Protein AF-A0A938NVE5-F1 (afdb_monomer_lite)

pLDDT: mean 80.58, std 10.72, range [42.34, 92.69]

Radius of gyration: 18.21 Å; chains: 1; bounding box: 46×26×44 Å

Structure (mmCIF, N/CA/C/O backbone):
data_AF-A0A938NVE5-F1
#
_entry.id   AF-A0A938NVE5-F1
#
loop_
_atom_site.group_PDB
_atom_site.id
_atom_site.type_symbol
_atom_site.label_atom_id
_atom_site.label_alt_id
_atom_site.label_comp_id
_atom_site.label_asym_id
_atom_site.label_entity_id
_atom_site.label_seq_id
_atom_site.pdbx_PDB_ins_code
_atom_site.Cartn_x
_atom_site.Cartn_y
_atom_site.Cartn_z
_atom_site.occupancy
_atom_site.B_iso_or_equiv
_atom_site.auth_seq_id
_atom_site.auth_comp_id
_atom_site.auth_asym_id
_atom_site.auth_atom_id
_atom_site.pdbx_PDB_model_num
ATOM 1 N N . MET A 1 1 ? 27.952 7.475 -18.742 1.00 57.47 1 MET A N 1
ATOM 2 C CA . MET A 1 1 ? 27.434 6.628 -17.637 1.00 57.47 1 MET A CA 1
ATOM 3 C C . MET A 1 1 ? 25.930 6.316 -17.725 1.00 57.47 1 MET A C 1
ATOM 5 O O . MET A 1 1 ? 25.558 5.200 -17.407 1.00 57.47 1 MET A O 1
ATOM 9 N N . ARG A 1 2 ? 25.057 7.225 -18.201 1.00 58.50 2 ARG A N 1
ATOM 10 C CA . ARG A 1 2 ? 23.601 6.961 -18.340 1.00 58.50 2 ARG A CA 1
ATOM 11 C C . ARG A 1 2 ? 23.224 5.944 -19.432 1.00 58.50 2 ARG A C 1
ATOM 13 O O . ARG A 1 2 ? 22.290 5.181 -19.237 1.00 58.50 2 ARG A O 1
ATOM 20 N N . ALA A 1 3 ? 23.973 5.892 -20.536 1.00 62.09 3 ALA A N 1
ATOM 21 C CA . ALA A 1 3 ? 23.660 5.022 -21.676 1.00 62.09 3 ALA A CA 1
ATOM 22 C C . ALA A 1 3 ? 23.765 3.514 -21.372 1.00 62.09 3 ALA A C 1
ATOM 24 O O . ALA A 1 3 ? 23.016 2.727 -21.936 1.00 62.09 3 ALA A O 1
ATOM 25 N N . LEU A 1 4 ? 24.631 3.113 -20.434 1.00 70.38 4 LEU A N 1
ATOM 26 C CA . LEU A 1 4 ? 24.822 1.702 -20.070 1.00 70.38 4 LEU A CA 1
ATOM 27 C C . LEU A 1 4 ? 23.636 1.129 -19.268 1.00 70.38 4 LEU A C 1
ATOM 29 O O . LEU A 1 4 ? 23.392 -0.071 -19.283 1.00 70.38 4 LEU A O 1
ATOM 33 N N . LEU A 1 5 ? 22.874 1.993 -18.590 1.00 74.69 5 LEU A N 1
ATOM 34 C CA . LEU A 1 5 ? 21.697 1.620 -17.798 1.00 74.69 5 LEU A CA 1
ATOM 35 C C . LEU A 1 5 ? 20.400 1.625 -18.627 1.00 74.69 5 LEU A C 1
ATOM 37 O O . LEU A 1 5 ? 19.385 1.104 -18.172 1.00 74.69 5 LEU A O 1
ATOM 41 N N . LEU A 1 6 ? 20.421 2.190 -19.841 1.00 78.69 6 LEU A N 1
ATOM 42 C CA . LEU A 1 6 ? 19.270 2.218 -20.750 1.00 78.69 6 LEU A CA 1
ATOM 43 C C . LEU A 1 6 ? 18.784 0.824 -21.184 1.00 78.69 6 LEU A C 1
ATOM 45 O O . LEU A 1 6 ? 17.579 0.595 -21.072 1.00 78.69 6 LEU A O 1
ATOM 49 N N . PRO A 1 7 ? 19.643 -0.124 -21.624 1.00 82.69 7 PRO A N 1
ATOM 50 C CA . PRO A 1 7 ? 19.165 -1.455 -22.006 1.00 82.69 7 PRO A CA 1
ATOM 51 C C . PRO A 1 7 ? 18.556 -2.201 -20.813 1.00 82.69 7 PRO A C 1
ATOM 53 O O . PRO A 1 7 ? 1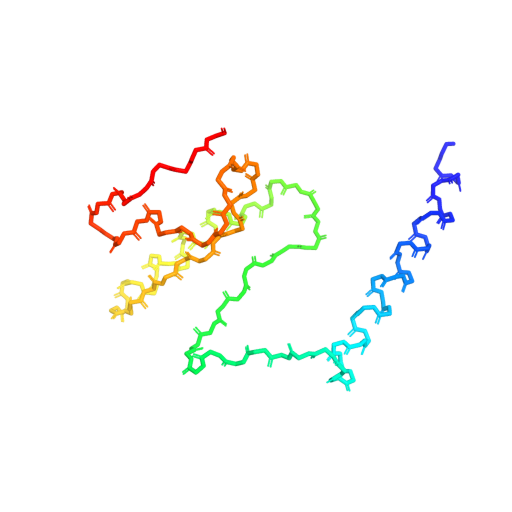7.529 -2.860 -20.952 1.00 82.69 7 PRO A O 1
ATOM 56 N N . LEU A 1 8 ? 19.126 -2.024 -19.615 1.00 83.44 8 LEU A N 1
ATOM 57 C CA . LEU A 1 8 ? 18.593 -2.617 -18.390 1.00 83.44 8 LEU A CA 1
ATOM 58 C C . LEU A 1 8 ? 17.244 -1.996 -17.989 1.00 83.44 8 LEU A C 1
ATOM 60 O O . LEU A 1 8 ? 16.339 -2.708 -17.559 1.00 83.44 8 LEU A O 1
ATOM 64 N N . SER A 1 9 ? 17.085 -0.684 -18.183 1.00 85.38 9 SER A N 1
ATOM 65 C CA . SER A 1 9 ? 15.813 0.017 -17.981 1.00 85.38 9 SER A CA 1
ATOM 66 C C . SER A 1 9 ? 14.732 -0.481 -18.944 1.00 85.38 9 SER A C 1
ATOM 68 O O . SER A 1 9 ? 13.605 -0.734 -18.525 1.00 85.38 9 SER A O 1
ATOM 70 N N . TYR A 1 10 ? 15.077 -0.690 -20.219 1.00 85.12 10 TYR A N 1
ATOM 71 C CA . TYR A 1 10 ? 14.142 -1.207 -21.219 1.00 85.12 10 TYR A CA 1
ATOM 72 C C . TYR A 1 10 ? 13.706 -2.641 -20.899 1.00 85.12 10 TYR A C 1
ATOM 74 O O . TYR A 1 10 ? 12.517 -2.946 -20.956 1.00 85.12 10 TYR A O 1
ATOM 82 N N . LEU A 1 11 ? 14.640 -3.500 -20.474 1.00 88.50 11 LEU A N 1
ATOM 83 C CA . LEU A 1 11 ? 14.333 -4.864 -20.041 1.00 88.50 11 LE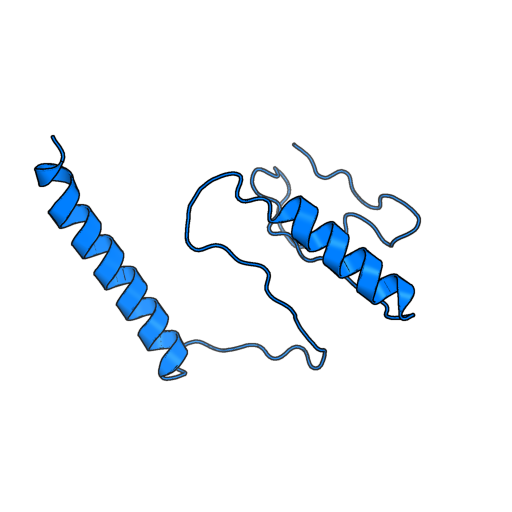U A CA 1
ATOM 84 C C . LEU A 1 11 ? 13.427 -4.884 -18.799 1.00 88.50 11 LEU A C 1
ATOM 86 O O . LEU A 1 11 ? 12.454 -5.637 -18.752 1.00 88.50 11 LEU A O 1
ATOM 90 N N . TYR A 1 12 ? 13.702 -4.023 -17.813 1.00 87.75 12 TYR A N 1
ATOM 91 C CA . TYR A 1 12 ? 12.836 -3.855 -16.644 1.00 87.75 12 TYR A CA 1
ATOM 92 C C . TYR A 1 12 ? 11.437 -3.366 -17.044 1.00 87.75 12 TYR A C 1
ATOM 94 O O . TYR A 1 12 ? 10.435 -3.926 -16.598 1.00 87.75 12 TYR A O 1
ATOM 102 N N . GLY A 1 13 ? 11.362 -2.363 -17.923 1.00 86.62 13 GLY A N 1
ATOM 103 C CA . GLY A 1 13 ? 10.110 -1.829 -18.453 1.00 86.62 13 GLY A CA 1
ATOM 104 C C . GLY A 1 13 ? 9.292 -2.887 -19.192 1.00 86.62 13 GLY A C 1
ATOM 105 O O . GLY A 1 13 ? 8.104 -3.029 -18.916 1.00 86.62 13 GLY A O 1
ATOM 106 N N . ALA A 1 14 ? 9.928 -3.683 -20.054 1.00 89.25 14 ALA A N 1
ATOM 107 C CA . ALA A 1 14 ? 9.290 -4.787 -20.767 1.00 89.25 14 ALA A CA 1
ATOM 108 C C . ALA A 1 14 ? 8.746 -5.855 -19.804 1.00 89.25 14 ALA A C 1
ATOM 110 O O . ALA A 1 14 ? 7.610 -6.302 -19.956 1.00 89.25 14 ALA A O 1
ATOM 111 N N . GLY A 1 15 ? 9.508 -6.218 -18.766 1.00 90.88 15 GLY A N 1
ATOM 112 C CA . GLY A 1 15 ? 9.052 -7.156 -17.738 1.00 90.88 15 GLY A CA 1
ATOM 113 C C . GLY A 1 15 ? 7.856 -6.636 -16.93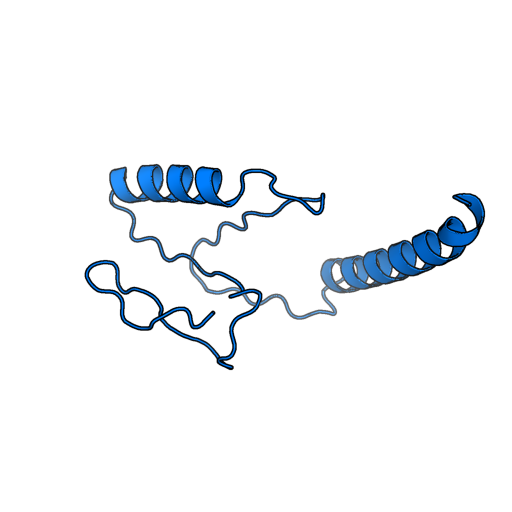0 1.00 90.88 15 GLY A C 1
ATOM 114 O O . GLY A 1 15 ? 6.900 -7.374 -16.685 1.00 90.88 15 GLY A O 1
ATOM 115 N N . VAL A 1 16 ? 7.867 -5.354 -16.544 1.00 88.31 16 VAL A N 1
ATOM 116 C CA . VAL A 1 16 ? 6.732 -4.715 -15.854 1.00 88.31 16 VAL A CA 1
ATOM 117 C C . VAL A 1 16 ? 5.513 -4.621 -16.772 1.00 88.31 16 VAL A C 1
ATOM 119 O O . VAL A 1 16 ? 4.406 -4.921 -16.326 1.00 88.31 16 VAL A O 1
ATOM 122 N N . ALA A 1 17 ? 5.706 -4.260 -18.043 1.00 87.81 17 ALA A N 1
ATOM 123 C CA . ALA A 1 17 ? 4.639 -4.181 -19.035 1.00 87.81 17 ALA A CA 1
ATOM 124 C C . ALA A 1 17 ? 3.989 -5.547 -19.271 1.00 87.81 17 ALA A C 1
ATOM 126 O O . ALA A 1 17 ? 2.768 -5.648 -19.220 1.00 87.81 17 ALA A O 1
ATOM 127 N N . LEU A 1 18 ? 4.786 -6.609 -19.428 1.00 88.94 18 LEU A N 1
ATOM 128 C C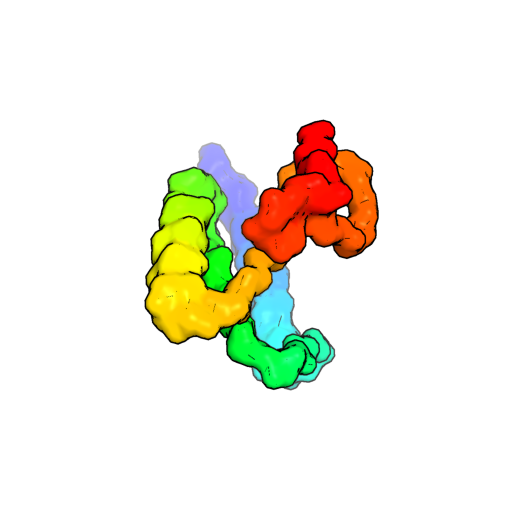A . LEU A 1 18 ? 4.273 -7.971 -19.559 1.00 88.94 18 LEU A CA 1
ATOM 129 C C . LEU A 1 18 ? 3.481 -8.391 -18.317 1.00 88.94 18 LEU A C 1
ATOM 131 O O . LEU A 1 18 ? 2.400 -8.959 -18.434 1.00 88.94 18 LEU A O 1
ATOM 135 N N . ARG A 1 19 ? 3.981 -8.080 -17.114 1.00 88.25 19 ARG A N 1
ATOM 136 C CA . ARG A 1 19 ? 3.260 -8.383 -15.873 1.00 88.25 19 ARG A CA 1
ATOM 137 C C . ARG A 1 19 ? 1.923 -7.649 -15.794 1.00 88.25 19 ARG A C 1
ATOM 139 O O . ARG A 1 19 ? 0.939 -8.257 -15.391 1.00 88.25 19 ARG A O 1
ATOM 146 N N . ASN A 1 20 ? 1.891 -6.367 -16.148 1.00 87.69 20 ASN A N 1
ATOM 147 C CA . ASN A 1 20 ? 0.657 -5.583 -16.155 1.00 87.69 20 ASN A CA 1
ATOM 148 C C . ASN A 1 20 ? -0.321 -6.124 -17.200 1.00 87.69 20 ASN A C 1
ATOM 150 O O . ASN A 1 20 ? -1.472 -6.364 -16.862 1.00 87.69 20 ASN A O 1
ATOM 154 N N . LEU A 1 21 ? 0.167 -6.461 -18.397 1.00 87.25 21 LEU A N 1
ATOM 155 C CA . LEU A 1 21 ? -0.641 -7.092 -19.434 1.00 87.25 21 LEU A CA 1
ATOM 156 C C . LEU A 1 21 ? -1.266 -8.403 -18.939 1.00 87.25 21 LEU A C 1
ATOM 158 O O . LEU A 1 21 ? -2.448 -8.618 -19.158 1.00 87.25 21 LEU A O 1
ATOM 162 N N . LEU A 1 22 ? -0.517 -9.248 -18.218 1.00 87.19 22 LEU A N 1
ATOM 163 C CA . LEU A 1 22 ? -1.036 -10.488 -17.619 1.00 87.19 22 LEU A CA 1
ATOM 164 C C . LEU A 1 22 ? -2.145 -10.248 -16.576 1.00 87.19 22 LEU A C 1
ATOM 166 O O . LEU A 1 22 ? -3.010 -11.109 -16.401 1.00 87.19 22 LEU A O 1
ATOM 170 N N . PHE A 1 23 ? -2.124 -9.110 -15.875 1.00 86.00 23 PHE A N 1
ATOM 171 C CA . PHE A 1 23 ? -3.228 -8.692 -15.006 1.00 86.00 23 PHE A CA 1
ATOM 172 C C . PHE A 1 23 ? -4.418 -8.170 -15.822 1.00 86.00 23 PHE A C 1
ATOM 174 O O . PHE A 1 23 ? -5.548 -8.550 -15.522 1.00 86.00 23 PHE A O 1
ATOM 181 N N . ASP A 1 24 ? -4.170 -7.370 -16.862 1.00 85.75 24 ASP A N 1
ATOM 182 C CA . ASP A 1 24 ? -5.209 -6.763 -17.705 1.00 85.75 24 ASP A CA 1
ATOM 183 C C . ASP A 1 24 ? -5.998 -7.814 -18.498 1.00 85.75 24 ASP A C 1
ATOM 185 O O . ASP A 1 24 ? -7.222 -7.740 -18.585 1.00 85.75 24 ASP A O 1
ATOM 189 N N . ILE A 1 25 ? -5.320 -8.843 -19.020 1.00 87.44 25 ILE A N 1
ATOM 190 C CA . ILE A 1 25 ? -5.958 -9.964 -19.732 1.00 87.44 25 ILE A CA 1
ATOM 191 C C . ILE A 1 25 ? -6.560 -11.020 -18.785 1.00 87.44 25 ILE A C 1
ATOM 193 O O . ILE A 1 25 ? -7.065 -12.042 -19.243 1.00 87.44 25 ILE A O 1
ATOM 197 N N . GLY A 1 26 ? -6.485 -10.816 -17.464 1.00 81.94 26 GLY A N 1
ATOM 198 C CA . GLY A 1 26 ? -7.110 -11.690 -16.466 1.00 81.94 26 GLY A CA 1
ATOM 199 C C . GLY A 1 26 ? -6.419 -13.039 -16.232 1.00 81.94 26 GLY A C 1
ATOM 200 O O . GLY A 1 26 ? -6.977 -13.896 -15.548 1.00 81.94 26 GLY A O 1
ATOM 201 N N . VAL A 1 27 ? -5.202 -13.245 -16.751 1.00 82.69 27 VAL A N 1
ATOM 202 C CA . VAL A 1 27 ? -4.411 -14.466 -16.490 1.00 82.69 27 VAL A CA 1
ATOM 203 C C . VAL A 1 27 ? -3.990 -14.537 -15.019 1.00 82.69 27 VAL A C 1
ATOM 205 O O . VAL A 1 27 ? -3.960 -15.614 -14.419 1.00 82.69 27 VAL A O 1
ATOM 208 N N . LEU A 1 28 ? -3.692 -13.390 -14.404 1.00 80.19 28 LEU A N 1
ATOM 209 C CA . LEU A 1 28 ? -3.396 -13.307 -12.977 1.00 80.19 28 LEU A CA 1
ATOM 210 C C . LEU A 1 28 ? -4.681 -13.137 -12.158 1.00 80.19 28 LEU A C 1
ATOM 212 O O . LEU A 1 28 ? -5.487 -12.241 -12.394 1.00 80.19 28 LEU A O 1
ATOM 216 N N . LYS A 1 29 ? -4.852 -13.992 -11.141 1.00 76.06 29 LYS A N 1
ATOM 217 C CA . LYS A 1 29 ? -6.047 -13.997 -10.287 1.00 76.06 29 LYS A CA 1
ATOM 218 C C . LYS A 1 29 ? -6.156 -12.710 -9.467 1.00 76.06 29 LYS A C 1
ATOM 220 O O . LYS A 1 29 ? -5.390 -12.499 -8.525 1.00 76.06 29 LYS A O 1
ATOM 225 N N . ILE A 1 30 ? -7.174 -11.909 -9.763 1.00 81.31 30 ILE A N 1
ATOM 226 C CA . ILE A 1 30 ? -7.596 -10.782 -8.929 1.00 81.31 30 ILE A CA 1
ATOM 227 C C . ILE A 1 30 ? -8.461 -11.336 -7.794 1.00 81.31 30 ILE A C 1
ATOM 229 O O . ILE A 1 30 ? -9.486 -11.973 -8.030 1.00 81.31 30 ILE A O 1
ATOM 233 N N . ARG A 1 31 ? -8.046 -11.119 -6.544 1.00 83.00 31 ARG A N 1
ATOM 234 C CA . ARG A 1 31 ? -8.839 -11.511 -5.373 1.00 83.00 31 ARG A CA 1
ATOM 235 C C . ARG A 1 31 ? -9.748 -10.359 -4.970 1.00 83.00 31 ARG A C 1
ATOM 237 O O . ARG A 1 31 ? -9.255 -9.306 -4.576 1.00 83.00 31 ARG A O 1
ATOM 244 N N . ASN A 1 32 ? -11.058 -10.577 -5.038 1.00 82.06 32 ASN A N 1
ATOM 245 C CA . ASN A 1 32 ? -12.039 -9.644 -4.502 1.00 82.06 32 ASN A CA 1
ATOM 246 C C . ASN A 1 32 ? -12.352 -10.023 -3.050 1.00 82.06 32 ASN A C 1
ATOM 248 O O . ASN A 1 32 ? -12.635 -11.179 -2.750 1.00 82.06 32 ASN A O 1
ATOM 252 N N . VAL A 1 33 ? -12.252 -9.050 -2.151 1.00 80.94 33 VAL A N 1
ATOM 253 C CA . VAL A 1 33 ? -12.386 -9.239 -0.699 1.00 80.94 33 VAL A CA 1
ATOM 254 C C . VAL A 1 33 ? -13.789 -8.897 -0.184 1.00 80.94 33 VAL A C 1
ATOM 256 O O . VAL A 1 33 ? -14.017 -8.940 1.018 1.00 80.94 33 VAL A O 1
ATOM 259 N N . GLY A 1 34 ? -14.744 -8.569 -1.065 1.00 85.44 34 GLY A N 1
ATOM 260 C CA . GLY A 1 34 ? -16.150 -8.319 -0.701 1.00 85.44 34 GLY A CA 1
ATOM 261 C C . GLY A 1 34 ? -16.393 -7.030 0.097 1.00 85.44 34 GLY A C 1
ATOM 262 O O . GLY A 1 34 ? -17.534 -6.699 0.404 1.00 85.44 34 GLY A O 1
ATOM 263 N N . ILE A 1 35 ? -15.332 -6.282 0.403 1.00 88.25 35 ILE A N 1
ATOM 264 C CA . ILE A 1 35 ? -15.353 -4.986 1.083 1.00 88.25 35 ILE A CA 1
ATOM 265 C C . ILE A 1 35 ? -14.669 -3.921 0.214 1.00 88.25 35 ILE A C 1
ATOM 267 O O . ILE A 1 35 ? -13.792 -4.263 -0.583 1.00 88.25 35 ILE A O 1
ATOM 271 N N . PRO A 1 36 ? -15.021 -2.629 0.360 1.00 87.06 36 PRO A N 1
ATOM 272 C CA . PRO A 1 36 ? -14.336 -1.554 -0.353 1.00 87.06 36 PRO A CA 1
ATOM 273 C C . PRO A 1 36 ? -12.851 -1.491 0.027 1.00 87.06 36 PRO A C 1
ATOM 275 O O . PRO A 1 36 ? -12.514 -1.344 1.202 1.00 87.06 36 PRO A O 1
ATOM 278 N N . VAL A 1 37 ? -11.963 -1.565 -0.968 1.00 89.25 37 VAL A N 1
ATOM 279 C CA . VAL A 1 37 ? -10.507 -1.478 -0.779 1.00 89.25 37 VAL A CA 1
ATOM 280 C C . VAL A 1 37 ? -9.974 -0.227 -1.461 1.00 89.25 37 VAL A C 1
ATOM 282 O O . VAL A 1 37 ? -10.200 -0.017 -2.650 1.00 89.25 37 VAL A O 1
ATOM 285 N N . ILE A 1 38 ? -9.226 0.586 -0.714 1.00 89.44 38 ILE A N 1
ATOM 286 C CA . ILE A 1 38 ? -8.532 1.763 -1.243 1.00 89.44 38 ILE A CA 1
ATOM 287 C C . ILE A 1 38 ? -7.032 1.467 -1.256 1.00 89.44 38 ILE A C 1
ATOM 289 O O . ILE A 1 38 ? -6.419 1.292 -0.204 1.00 89.44 38 ILE A O 1
ATOM 293 N N . SER A 1 39 ? -6.438 1.414 -2.448 1.00 87.69 39 SER A N 1
ATOM 294 C CA . SER A 1 39 ? -4.991 1.250 -2.615 1.00 87.69 39 SER A CA 1
ATOM 295 C C . SER A 1 39 ? -4.306 2.614 -2.681 1.00 87.69 39 SER A C 1
ATOM 297 O O . SER A 1 39 ? -4.622 3.426 -3.549 1.00 87.69 39 SER A O 1
ATOM 299 N N . VAL A 1 40 ? -3.351 2.867 -1.781 1.00 86.69 40 VAL A N 1
ATOM 300 C CA . VAL A 1 40 ? -2.543 4.096 -1.779 1.00 86.69 40 VAL A CA 1
ATOM 301 C C . VAL A 1 40 ? -1.132 3.777 -2.276 1.00 86.69 40 VAL A C 1
ATOM 303 O O . VAL A 1 40 ? -0.289 3.234 -1.557 1.00 86.69 40 VAL A O 1
ATOM 306 N N . GLY A 1 41 ? -0.881 4.104 -3.543 1.00 82.88 41 GLY A N 1
ATOM 307 C CA . GLY A 1 41 ? 0.378 3.860 -4.249 1.00 82.88 41 GLY A CA 1
ATOM 308 C C . GLY A 1 41 ? 1.150 5.138 -4.586 1.00 82.88 41 GLY A C 1
ATOM 309 O O . GLY A 1 41 ? 0.711 6.246 -4.318 1.00 82.88 41 GLY A O 1
ATOM 310 N N . ASN A 1 42 ? 2.346 4.973 -5.149 1.00 81.38 42 ASN A N 1
ATOM 311 C CA . ASN A 1 42 ? 3.099 6.034 -5.825 1.00 81.38 42 ASN A CA 1
ATOM 312 C C . ASN A 1 42 ? 3.915 5.372 -6.929 1.00 81.38 42 ASN A C 1
ATOM 314 O O . ASN A 1 42 ? 4.320 4.219 -6.762 1.00 81.38 42 ASN A O 1
ATOM 318 N N . ILE A 1 43 ? 4.158 6.116 -8.000 1.00 76.06 43 ILE A N 1
ATOM 319 C CA . ILE A 1 43 ? 4.910 5.674 -9.174 1.00 76.06 43 ILE A CA 1
ATOM 320 C C . ILE A 1 43 ? 6.421 5.809 -8.921 1.00 76.06 43 ILE A C 1
ATOM 322 O O . ILE A 1 43 ? 7.204 4.990 -9.393 1.00 76.06 43 ILE A O 1
ATOM 326 N N . SER A 1 44 ? 6.830 6.782 -8.100 1.00 74.06 44 SER A N 1
ATOM 327 C CA . SER A 1 44 ? 8.241 7.038 -7.784 1.00 74.06 44 SER A CA 1
ATOM 328 C C . SER A 1 44 ? 8.701 6.369 -6.484 1.00 74.06 44 SER A C 1
ATOM 330 O O . SER A 1 44 ? 7.969 6.299 -5.488 1.00 74.06 44 SER A O 1
ATOM 332 N N . VAL A 1 45 ? 9.960 5.928 -6.472 1.00 63.16 45 VAL A N 1
ATOM 333 C CA . VAL A 1 45 ? 10.668 5.481 -5.264 1.00 63.16 45 VAL A CA 1
ATOM 334 C C . VAL A 1 45 ? 11.135 6.701 -4.458 1.00 63.16 45 VAL A C 1
ATOM 336 O O . VAL A 1 45 ? 11.769 7.596 -5.005 1.00 63.16 45 VAL A O 1
ATOM 339 N N . GLY A 1 46 ? 10.783 6.776 -3.170 1.00 64.69 46 GLY A N 1
ATOM 340 C CA . GLY A 1 46 ? 11.125 7.908 -2.296 1.00 64.69 46 GLY A CA 1
ATOM 341 C C . GLY A 1 46 ? 10.059 8.223 -1.239 1.00 64.69 46 GLY A C 1
ATOM 342 O O . GLY A 1 46 ? 8.985 7.617 -1.218 1.00 64.69 46 GLY A O 1
ATOM 343 N N . GLY A 1 47 ? 10.358 9.178 -0.353 1.00 62.62 47 GLY A N 1
ATOM 344 C CA . GLY A 1 47 ? 9.479 9.647 0.728 1.00 62.62 47 GLY A CA 1
ATOM 345 C C . GLY A 1 47 ? 8.334 10.536 0.239 1.00 62.62 47 GLY A C 1
ATOM 346 O O . GLY A 1 47 ? 8.242 11.695 0.617 1.00 62.62 47 GLY A O 1
ATOM 347 N N . VAL A 1 48 ? 7.455 10.008 -0.613 1.00 65.69 48 VAL A N 1
ATOM 348 C CA . VAL A 1 48 ? 6.416 10.792 -1.317 1.00 65.69 48 VAL A CA 1
ATOM 349 C C . VAL A 1 48 ? 5.137 10.942 -0.483 1.00 65.69 48 VAL A C 1
ATOM 351 O O . VAL A 1 48 ? 4.028 10.815 -0.981 1.00 65.69 48 VAL A O 1
ATOM 354 N N . GLY A 1 49 ? 5.278 11.126 0.832 1.00 75.75 49 GLY A N 1
ATOM 355 C CA . GLY A 1 49 ? 4.154 11.474 1.708 1.00 75.75 49 GLY A CA 1
ATOM 356 C C . GLY A 1 49 ? 2.989 10.471 1.764 1.00 75.75 49 GLY A C 1
ATOM 357 O O . GLY A 1 49 ? 1.906 10.833 2.213 1.00 75.75 49 GLY A O 1
ATOM 358 N N . LYS A 1 50 ? 3.171 9.204 1.355 1.00 85.62 50 LYS A N 1
ATOM 359 C CA . LYS A 1 50 ? 2.098 8.192 1.440 1.00 85.62 50 LYS A CA 1
ATOM 360 C C . LYS A 1 50 ? 1.578 8.042 2.864 1.00 85.62 50 LYS A C 1
ATOM 362 O O . LYS A 1 50 ? 0.375 7.997 3.066 1.00 85.62 50 LYS A O 1
ATOM 367 N N . THR A 1 51 ? 2.480 7.981 3.842 1.00 83.75 51 THR A N 1
ATOM 368 C CA . THR A 1 51 ? 2.131 7.811 5.257 1.00 83.75 51 THR A CA 1
ATOM 369 C C . THR A 1 51 ? 1.245 8.948 5.783 1.00 83.75 51 THR A C 1
ATOM 371 O O . THR A 1 51 ? 0.157 8.632 6.262 1.00 83.75 51 THR A O 1
ATOM 374 N N . PRO A 1 52 ? 1.604 10.245 5.638 1.00 84.69 52 PRO A N 1
ATOM 375 C CA . PRO A 1 52 ? 0.710 11.326 6.061 1.00 84.69 52 PRO A CA 1
ATOM 376 C C . PRO A 1 52 ? -0.600 11.371 5.259 1.00 84.69 52 PRO A C 1
ATOM 378 O O . PRO A 1 52 ? -1.648 11.693 5.815 1.00 84.69 52 PRO A O 1
ATOM 381 N N . PHE A 1 53 ? -0.591 10.987 3.976 1.00 88.25 53 PHE A N 1
ATOM 382 C CA . PHE A 1 53 ? -1.826 10.889 3.193 1.00 88.25 53 PHE A CA 1
ATOM 383 C C . PHE A 1 53 ? -2.759 9.775 3.696 1.00 88.25 53 PHE A C 1
ATOM 385 O O . PHE A 1 53 ? -3.965 9.988 3.822 1.00 88.25 53 PHE A O 1
ATOM 392 N N . VAL A 1 54 ? -2.214 8.598 4.020 1.00 89.06 54 VAL A N 1
ATOM 393 C CA . VAL A 1 54 ? -2.980 7.486 4.602 1.00 89.06 54 VAL A CA 1
ATOM 394 C C . VAL A 1 54 ? -3.567 7.897 5.948 1.00 89.06 54 VAL A C 1
ATOM 396 O O . VAL A 1 54 ? -4.745 7.647 6.186 1.00 89.06 54 VAL A O 1
ATOM 399 N N . GLU A 1 55 ? -2.796 8.571 6.803 1.00 88.94 55 GLU A N 1
ATOM 400 C CA . GLU A 1 55 ? -3.291 9.073 8.089 1.00 88.94 55 GLU A CA 1
ATOM 401 C C . GLU A 1 55 ? -4.473 10.036 7.906 1.00 88.94 55 GLU A C 1
ATOM 403 O O . GLU A 1 55 ? -5.510 9.876 8.553 1.00 88.94 55 GLU A O 1
ATOM 408 N N . LEU A 1 56 ? -4.356 10.995 6.981 1.00 91.00 56 LEU A N 1
ATOM 409 C CA . LEU A 1 56 ? -5.434 11.929 6.660 1.00 91.00 56 LEU A CA 1
ATOM 410 C C . LEU A 1 56 ? -6.694 11.201 6.168 1.00 91.00 56 LEU A C 1
ATOM 412 O O . LEU A 1 56 ? -7.807 11.521 6.594 1.00 91.00 56 LEU A O 1
ATOM 416 N N . LEU A 1 57 ? -6.526 10.223 5.275 1.00 91.31 57 LEU A N 1
ATOM 417 C CA . LEU A 1 57 ? -7.627 9.446 4.715 1.00 91.31 57 LEU A CA 1
ATOM 418 C C . LEU A 1 57 ? -8.347 8.636 5.799 1.00 91.31 57 LEU A C 1
ATOM 420 O O . LEU A 1 57 ? -9.574 8.679 5.889 1.00 91.31 57 LEU A O 1
ATOM 424 N N . VAL A 1 58 ? -7.584 7.940 6.644 1.00 90.75 58 VAL A N 1
ATOM 425 C CA . VAL A 1 58 ? -8.113 7.137 7.751 1.00 90.75 58 VAL A CA 1
ATOM 426 C C . VAL A 1 58 ? -8.863 8.032 8.729 1.00 90.75 58 VAL A C 1
ATOM 428 O O . VAL A 1 58 ? -10.019 7.748 9.023 1.00 90.75 58 VAL A O 1
ATOM 431 N N . ARG A 1 59 ? -8.279 9.162 9.154 1.00 90.75 59 ARG A N 1
ATOM 432 C CA . ARG A 1 59 ? -8.949 10.117 10.053 1.00 90.75 59 ARG A CA 1
ATOM 433 C C . ARG A 1 59 ? -10.291 10.587 9.498 1.00 90.75 59 ARG A C 1
ATOM 435 O O . ARG A 1 59 ? -11.285 10.553 10.218 1.00 90.75 59 ARG A O 1
ATOM 442 N N . ARG A 1 60 ? -10.351 10.971 8.218 1.00 92.50 60 ARG A N 1
ATOM 443 C CA . ARG A 1 60 ? -11.606 11.409 7.578 1.00 92.50 60 ARG A CA 1
ATOM 444 C C . ARG A 1 60 ? -12.655 10.301 7.508 1.00 92.50 60 ARG A C 1
ATOM 446 O O . ARG A 1 60 ? -13.840 10.573 7.683 1.00 92.50 60 ARG A O 1
ATOM 453 N N . LEU A 1 61 ? -12.250 9.065 7.229 1.00 90.94 61 LEU A N 1
ATOM 454 C CA . LEU A 1 61 ? -13.171 7.928 7.167 1.00 90.94 61 LEU A CA 1
ATOM 455 C C . LEU A 1 61 ? -13.689 7.545 8.557 1.00 90.94 61 LEU A C 1
ATOM 457 O O . LEU A 1 61 ? -14.891 7.327 8.715 1.00 90.94 61 LEU A O 1
ATOM 461 N N . THR A 1 62 ? -12.819 7.550 9.566 1.00 89.94 62 THR A N 1
ATOM 462 C CA . THR A 1 62 ? -13.195 7.301 10.961 1.00 89.94 62 THR A CA 1
ATOM 463 C C . THR A 1 62 ? -14.143 8.380 11.484 1.00 89.94 62 THR A C 1
ATOM 465 O O . THR A 1 62 ? -15.150 8.051 12.102 1.00 89.94 62 THR A O 1
ATOM 468 N N . GLN A 1 63 ? -13.909 9.660 11.161 1.00 92.19 63 GLN A N 1
ATOM 469 C CA . GLN A 1 63 ? -14.830 10.763 11.491 1.00 92.19 63 GLN A CA 1
ATOM 470 C C . GLN A 1 63 ? -16.224 10.590 10.869 1.00 92.19 63 GLN A C 1
ATOM 472 O O . GLN A 1 63 ? -17.210 11.069 11.418 1.00 92.19 63 GLN A O 1
ATOM 477 N N . ARG A 1 64 ? -16.327 9.878 9.742 1.00 92.69 64 ARG A N 1
ATOM 478 C CA . ARG A 1 64 ? -17.603 9.505 9.109 1.00 92.69 64 ARG A CA 1
ATOM 479 C C . ARG A 1 64 ? -18.205 8.210 9.677 1.00 92.69 64 ARG A C 1
ATOM 481 O O . ARG A 1 64 ? -19.081 7.625 9.044 1.00 92.69 64 ARG A O 1
ATOM 488 N N . GLY A 1 65 ? -17.712 7.724 10.817 1.00 90.25 65 GLY A N 1
ATOM 489 C CA . GLY A 1 65 ? -18.204 6.519 11.490 1.00 90.25 65 GLY A CA 1
ATOM 490 C C . GLY A 1 65 ? -17.851 5.204 10.788 1.00 90.25 65 GLY A C 1
ATOM 491 O O . GLY A 1 65 ? -18.469 4.176 11.059 1.00 90.25 65 GLY A O 1
ATOM 492 N N . ARG A 1 66 ? -16.887 5.201 9.856 1.00 89.50 66 ARG A N 1
ATOM 493 C CA . ARG A 1 66 ? -16.457 3.976 9.163 1.00 89.50 66 ARG A CA 1
ATOM 494 C C . ARG A 1 66 ? -15.368 3.262 9.964 1.00 89.50 66 ARG A C 1
ATOM 496 O O . ARG A 1 66 ? -14.421 3.891 10.424 1.00 89.50 66 ARG A O 1
ATOM 503 N N . LYS A 1 67 ? -15.463 1.932 10.059 1.00 87.56 67 LYS A N 1
ATOM 504 C CA . LYS A 1 67 ? -14.371 1.078 10.553 1.00 87.56 67 LYS A CA 1
ATOM 505 C C . LYS A 1 67 ? -13.348 0.890 9.434 1.00 87.56 67 LYS A C 1
ATOM 507 O O . LYS A 1 67 ? -13.707 0.425 8.354 1.00 87.56 67 LYS A O 1
ATOM 512 N N . VAL A 1 68 ? -12.096 1.265 9.681 1.00 88.75 68 VAL A N 1
ATOM 513 C CA . VAL A 1 68 ? -11.011 1.218 8.691 1.00 88.75 68 VAL A CA 1
ATOM 514 C C . VAL A 1 68 ? -9.898 0.312 9.202 1.00 88.75 68 VAL A C 1
ATOM 516 O O . VAL A 1 68 ? -9.507 0.412 10.361 1.00 88.75 68 VAL A O 1
ATOM 519 N N . ALA A 1 69 ? -9.369 -0.544 8.330 1.00 88.56 69 ALA A N 1
ATOM 520 C CA . ALA A 1 69 ? -8.177 -1.343 8.588 1.00 88.56 69 ALA A CA 1
ATOM 521 C C . ALA A 1 69 ? -7.066 -0.932 7.616 1.00 88.56 69 ALA A C 1
ATOM 523 O O . ALA A 1 69 ? -7.314 -0.750 6.422 1.00 88.56 69 ALA A O 1
ATOM 524 N N . ILE A 1 70 ? -5.841 -0.786 8.123 1.00 88.38 70 ILE A N 1
ATOM 525 C CA . ILE A 1 70 ? -4.669 -0.439 7.315 1.00 88.38 70 ILE A CA 1
ATOM 526 C C . ILE A 1 70 ? -3.855 -1.708 7.089 1.00 88.38 70 ILE A C 1
ATOM 528 O O . ILE A 1 70 ? -3.380 -2.326 8.039 1.00 88.38 70 ILE A O 1
ATOM 532 N N . VAL A 1 71 ? -3.649 -2.070 5.824 1.00 88.00 71 VAL A N 1
ATOM 533 C CA . VAL A 1 71 ? -2.753 -3.166 5.443 1.00 88.00 71 VAL A CA 1
ATOM 534 C C . VAL A 1 71 ? -1.450 -2.564 4.936 1.00 88.00 71 VAL A C 1
ATOM 536 O O . VAL A 1 71 ? -1.418 -1.891 3.908 1.00 88.00 71 VAL A O 1
ATOM 539 N N . SER A 1 72 ? -0.365 -2.803 5.669 1.00 86.12 72 SER A N 1
ATOM 540 C CA . SER A 1 72 ? 0.986 -2.396 5.280 1.00 86.12 72 SER A CA 1
ATOM 541 C C . SER A 1 72 ? 1.823 -3.614 4.901 1.00 86.12 72 SER A C 1
ATOM 543 O O . SER A 1 72 ? 1.622 -4.711 5.414 1.00 86.12 72 SER A O 1
ATOM 545 N N . ARG A 1 73 ? 2.802 -3.414 4.012 1.00 81.94 73 ARG A N 1
ATOM 546 C CA . ARG A 1 73 ? 3.715 -4.474 3.561 1.00 81.94 73 ARG A CA 1
ATOM 547 C C . ARG A 1 73 ? 4.710 -4.910 4.646 1.00 81.94 73 ARG A C 1
ATOM 549 O O . ARG A 1 73 ? 5.284 -5.985 4.523 1.00 81.94 73 ARG A O 1
ATOM 556 N N . GLY A 1 74 ? 4.943 -4.075 5.665 1.00 77.75 74 GLY A N 1
ATOM 557 C CA . GLY A 1 74 ? 5.933 -4.351 6.713 1.00 77.75 74 GLY A CA 1
ATOM 558 C C . GLY A 1 74 ? 7.360 -4.435 6.162 1.00 77.75 74 GLY A C 1
ATOM 559 O O . GLY A 1 74 ? 8.079 -5.392 6.428 1.00 77.75 74 GLY A O 1
ATOM 560 N N . TYR A 1 75 ? 7.748 -3.477 5.314 1.00 71.69 75 TYR A N 1
ATOM 561 C CA . TYR A 1 75 ? 9.079 -3.453 4.702 1.00 71.69 75 TYR A CA 1
ATOM 562 C C . TYR A 1 75 ? 10.174 -3.423 5.782 1.00 71.69 75 TYR A C 1
ATOM 564 O O . TYR A 1 75 ? 10.085 -2.611 6.696 1.00 71.69 75 TYR A O 1
ATOM 572 N N . ARG A 1 76 ? 11.192 -4.286 5.638 1.00 76.19 76 ARG A N 1
ATOM 573 C CA . ARG A 1 76 ? 12.290 -4.555 6.595 1.00 76.19 76 ARG A CA 1
ATOM 574 C C . ARG A 1 76 ? 11.946 -5.313 7.885 1.00 76.19 76 ARG A C 1
ATOM 576 O O . ARG A 1 76 ? 12.862 -5.551 8.655 1.00 76.19 76 ARG A O 1
ATOM 583 N N . ARG A 1 77 ? 10.711 -5.776 8.100 1.00 80.62 77 ARG A N 1
ATOM 584 C CA . ARG A 1 77 ? 10.418 -6.597 9.288 1.00 80.62 77 ARG A CA 1
ATOM 585 C C . ARG A 1 77 ? 11.187 -7.925 9.270 1.00 80.62 77 ARG A C 1
ATOM 587 O O . ARG A 1 77 ? 11.354 -8.527 8.207 1.00 80.62 77 ARG A O 1
ATOM 594 N N . LYS A 1 78 ? 11.568 -8.416 10.450 1.00 76.06 78 LYS A N 1
ATOM 595 C CA . LYS A 1 78 ? 12.195 -9.743 10.624 1.00 76.06 78 LYS A CA 1
ATOM 596 C C . LYS A 1 78 ? 11.187 -10.890 10.702 1.00 76.06 78 LYS A C 1
ATOM 598 O O . LYS A 1 78 ? 11.523 -12.027 10.385 1.00 76.06 78 LYS A O 1
ATOM 603 N N . SER A 1 79 ? 9.951 -10.599 11.104 1.00 80.50 79 SER A N 1
ATOM 604 C CA . SER A 1 79 ? 8.878 -11.592 11.172 1.00 80.50 79 SER A CA 1
ATOM 605 C C . SER A 1 79 ? 8.392 -12.009 9.777 1.00 80.50 79 SER A C 1
ATOM 607 O O . SER A 1 79 ? 8.484 -11.255 8.807 1.00 80.50 79 SER A O 1
ATOM 609 N N . THR A 1 80 ? 7.822 -13.207 9.661 1.00 76.31 80 THR A N 1
ATOM 610 C CA . THR A 1 80 ? 7.182 -13.709 8.432 1.00 76.31 80 THR A CA 1
ATOM 611 C C . THR A 1 80 ? 5.672 -13.886 8.654 1.00 76.31 80 THR A C 1
ATOM 613 O O . THR A 1 80 ? 5.186 -13.756 9.773 1.00 76.31 80 THR A O 1
ATOM 616 N N . GLY A 1 81 ? 4.877 -14.054 7.590 1.00 82.31 81 GLY A N 1
ATOM 617 C CA . GLY A 1 81 ? 3.413 -14.226 7.700 1.00 82.31 81 GLY A CA 1
ATOM 618 C C . GLY A 1 81 ? 2.604 -12.947 7.981 1.00 82.31 81 GLY A C 1
ATOM 619 O O . GLY A 1 81 ? 3.147 -11.845 7.982 1.00 82.31 81 GLY A O 1
ATOM 620 N N . THR A 1 82 ? 1.289 -13.070 8.155 1.00 81.94 82 THR A N 1
ATOM 621 C CA . THR A 1 82 ? 0.390 -11.933 8.430 1.00 81.94 82 THR A CA 1
ATOM 622 C C . THR A 1 82 ? 0.397 -11.610 9.921 1.00 81.94 82 THR A C 1
ATOM 624 O O . THR A 1 82 ? 0.157 -12.499 10.730 1.00 81.94 82 THR A O 1
ATOM 627 N N . VAL A 1 83 ? 0.633 -10.347 10.283 1.00 84.00 83 VAL A N 1
ATOM 628 C CA . VAL A 1 83 ? 0.692 -9.904 11.685 1.00 84.00 83 VAL A CA 1
ATOM 629 C C . VAL A 1 83 ? -0.300 -8.769 11.913 1.00 84.00 83 VAL A C 1
ATOM 631 O O . VAL A 1 83 ? -0.322 -7.794 11.160 1.00 84.00 83 VAL A O 1
ATOM 634 N N . VAL A 1 84 ? -1.113 -8.889 12.965 1.00 84.25 84 VAL A N 1
ATOM 635 C CA . VAL A 1 84 ? -1.993 -7.812 13.429 1.00 84.25 84 VAL A CA 1
ATOM 636 C C . VAL A 1 84 ? -1.182 -6.897 14.340 1.00 84.25 84 VAL A C 1
ATOM 638 O O . VAL A 1 84 ? -0.877 -7.249 15.472 1.00 84.25 84 VAL A O 1
ATOM 641 N N . VAL A 1 85 ? -0.808 -5.723 13.832 1.00 85.44 85 VAL A N 1
ATOM 642 C CA . VAL A 1 85 ? 0.038 -4.767 14.571 1.00 85.44 85 VAL A CA 1
ATOM 643 C C . VAL A 1 85 ? -0.777 -3.962 15.592 1.00 85.44 85 VAL A C 1
ATOM 645 O O . VAL A 1 85 ? -0.303 -3.682 16.690 1.00 85.44 85 VAL A O 1
ATOM 648 N N . SER A 1 86 ? -2.026 -3.611 15.274 1.00 83.31 86 SER A N 1
ATOM 649 C CA . SER A 1 86 ? -2.933 -2.930 16.205 1.00 83.31 86 SER A CA 1
ATOM 650 C C . SER A 1 86 ? -4.391 -3.264 15.908 1.00 83.31 86 SER A C 1
ATOM 652 O O . SER A 1 86 ? -4.775 -3.402 14.746 1.00 83.31 86 SER A O 1
ATOM 654 N N . ASN A 1 87 ? -5.192 -3.365 16.967 1.00 81.50 87 ASN A N 1
ATOM 655 C CA . ASN A 1 87 ? -6.644 -3.547 16.919 1.00 81.50 87 ASN A CA 1
ATOM 656 C C . ASN A 1 87 ? -7.428 -2.225 17.074 1.00 81.50 87 ASN A C 1
ATOM 658 O O . ASN A 1 87 ? -8.653 -2.256 17.114 1.00 81.50 87 ASN A O 1
ATOM 662 N N . GLY A 1 88 ? -6.739 -1.077 17.147 1.00 72.19 88 GLY A N 1
ATOM 663 C CA . GLY A 1 88 ? -7.345 0.249 17.324 1.00 72.19 88 GLY A CA 1
ATOM 664 C C . GLY A 1 88 ? -7.367 0.767 18.765 1.00 72.19 88 GLY A C 1
ATOM 665 O O . GLY A 1 88 ? -7.601 1.955 18.959 1.00 72.19 88 GLY A O 1
ATOM 666 N N . GLU A 1 89 ? -7.059 -0.080 19.750 1.00 66.56 89 GLU A N 1
ATOM 667 C CA . GLU A 1 89 ? -7.023 0.284 21.178 1.00 66.56 89 GLU A CA 1
ATOM 668 C C . GLU A 1 89 ? -5.656 -0.021 21.804 1.00 66.56 89 GLU A C 1
ATOM 670 O O . GLU A 1 89 ? -5.136 0.758 22.599 1.00 66.56 89 GLU A O 1
ATOM 675 N N . VAL A 1 90 ? -5.034 -1.131 21.395 1.00 64.31 90 VAL A N 1
ATOM 676 C CA . VAL A 1 90 ? -3.754 -1.618 21.914 1.00 64.31 90 VAL A CA 1
ATOM 677 C C . VAL A 1 90 ? -2.842 -2.002 20.740 1.00 64.31 90 VAL A C 1
ATOM 679 O O . VAL A 1 90 ? -3.293 -2.356 19.641 1.00 64.31 90 VAL A O 1
ATOM 682 N N . LYS A 1 91 ? -1.524 -1.903 20.935 1.00 67.69 91 LYS A N 1
ATOM 683 C CA . LYS A 1 91 ? -0.555 -2.524 20.023 1.00 67.69 91 LYS A CA 1
ATOM 684 C C . LYS A 1 91 ? -0.557 -4.029 20.292 1.00 67.69 91 LYS A C 1
ATOM 686 O O . LYS A 1 91 ? -0.250 -4.448 21.400 1.00 67.69 91 LYS A O 1
ATOM 691 N N . CYS A 1 92 ? -0.939 -4.825 19.297 1.00 63.62 92 CYS A N 1
ATOM 692 C CA . CYS A 1 92 ? -1.062 -6.281 19.432 1.00 63.62 92 CYS A CA 1
ATOM 693 C C . CYS A 1 92 ? 0.236 -7.015 19.075 1.00 63.62 92 CYS A C 1
ATOM 695 O O . CYS A 1 92 ? 0.441 -8.141 19.513 1.00 63.62 92 CYS A O 1
ATOM 697 N N . ALA A 1 93 ? 1.108 -6.379 18.293 1.00 64.81 93 ALA A N 1
ATOM 698 C CA . ALA A 1 93 ? 2.441 -6.873 17.990 1.00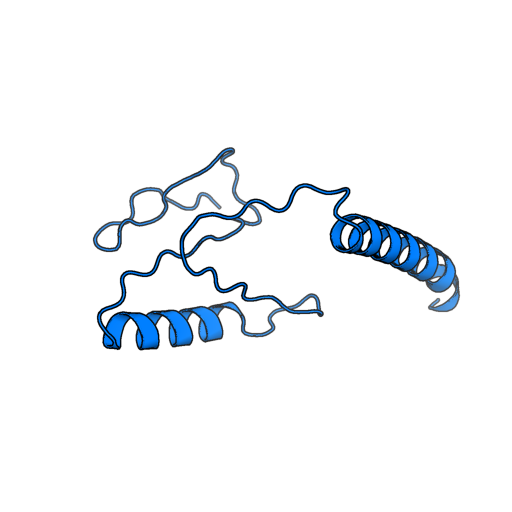 64.81 93 ALA A CA 1
ATOM 699 C C . ALA A 1 93 ? 3.382 -5.689 17.769 1.00 64.81 93 ALA A C 1
ATOM 701 O O . ALA A 1 93 ? 2.996 -4.683 17.162 1.00 64.81 93 ALA A O 1
ATOM 702 N N . GLU A 1 94 ? 4.619 -5.813 18.240 1.00 56.31 94 GLU A N 1
ATOM 703 C CA . GLU A 1 94 ? 5.676 -4.887 17.866 1.00 56.31 94 GLU A CA 1
ATOM 704 C C . GLU A 1 94 ? 6.047 -5.144 16.405 1.00 56.31 94 GLU A C 1
ATOM 706 O O . GLU A 1 94 ? 6.234 -6.278 15.963 1.00 56.31 94 GLU A O 1
ATOM 711 N N . ALA A 1 95 ? 6.061 -4.081 15.604 1.00 55.22 95 ALA A N 1
ATOM 712 C CA . ALA A 1 95 ? 6.579 -4.156 14.250 1.00 55.22 95 ALA A CA 1
ATOM 713 C C . ALA A 1 95 ? 8.105 -4.280 14.361 1.00 55.22 95 ALA A C 1
ATOM 715 O O . ALA A 1 95 ? 8.803 -3.272 14.308 1.00 55.22 95 ALA A O 1
ATOM 716 N N . ASP A 1 96 ? 8.591 -5.499 14.604 1.00 45.38 96 ASP A N 1
ATOM 717 C CA . ASP A 1 96 ? 10.007 -5.795 14.820 1.00 45.38 96 ASP A CA 1
ATOM 718 C C . ASP A 1 96 ? 10.864 -5.228 13.682 1.00 45.38 96 ASP A C 1
ATOM 720 O O . ASP A 1 96 ? 10.674 -5.577 12.509 1.00 45.38 96 ASP A O 1
ATOM 724 N N . ALA A 1 97 ? 11.779 -4.337 14.067 1.00 42.34 97 ALA A N 1
ATOM 725 C 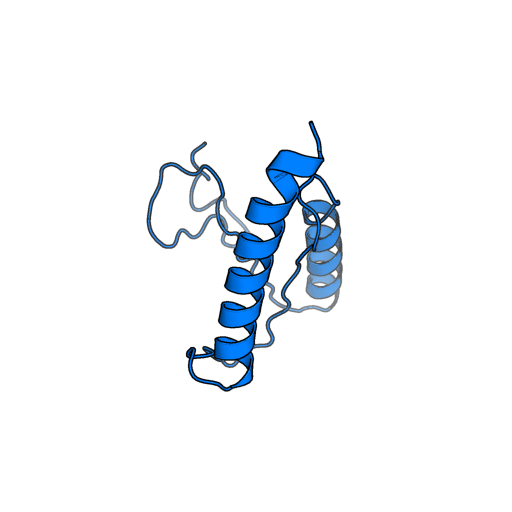CA . ALA A 1 97 ? 12.699 -3.592 13.211 1.00 42.34 97 ALA A CA 1
ATOM 726 C C . ALA A 1 97 ? 13.762 -4.460 12.525 1.00 42.34 97 ALA A C 1
ATOM 728 O O . ALA A 1 97 ? 14.291 -5.412 13.160 1.00 42.34 97 ALA A O 1
#

Secondary structure (DSSP, 8-state):
--GGGHHHHHHHHHHHHHHHHHHHTT-S-PPP-SS-------SSSS--SHHHHHHHHHHHHHHTT---------TT-S--S----B-SSSB-S----

Sequence (97 aa):
MRALLLPLSYLYGAGVALRNLLFDIGVLKIRNVGIPVISVGNISVGGVGKTPFVELLVRRLTQRGRKVAIVSRGYRRKSTGTVVVSNGEVKCAEADA

Foldseek 3Di:
DVVVCVVVVVVVVVVVVVVVVCVVVCVDDDDDPVDDDDDQDDPDPDPPCSPVVVVVVVVVCVVVVDDDDDDDPLPPAPDDDDDDQDPVPDGPDDSHD